Protein AF-A0A9X0AI33-F1 (afdb_monomer_lite)

Structure (mmCIF, N/CA/C/O backbone):
data_AF-A0A9X0AI33-F1
#
_entry.id   AF-A0A9X0AI33-F1
#
loop_
_atom_site.group_PDB
_atom_site.id
_atom_site.type_symbol
_atom_site.label_atom_id
_atom_site.label_alt_id
_atom_site.label_comp_id
_atom_site.label_asym_id
_atom_site.label_entity_id
_atom_site.label_seq_id
_atom_site.pdbx_PDB_ins_code
_atom_site.Cartn_x
_atom_site.Cartn_y
_atom_site.Cartn_z
_atom_site.occupancy
_atom_site.B_iso_or_equiv
_atom_site.auth_seq_id
_atom_site.auth_comp_id
_atom_site.auth_asym_id
_atom_site.auth_atom_id
_atom_site.pdbx_PDB_model_num
ATOM 1 N N . MET A 1 1 ? -20.527 47.177 -49.105 1.00 41.50 1 MET A N 1
ATOM 2 C CA . MET A 1 1 ? -20.859 47.157 -47.666 1.00 41.50 1 MET A CA 1
ATOM 3 C C . MET A 1 1 ? -20.094 45.980 -47.075 1.00 41.50 1 MET A C 1
ATOM 5 O O . MET A 1 1 ? -20.604 44.871 -47.029 1.00 41.50 1 MET A O 1
ATOM 9 N N . GLU A 1 2 ? -18.803 46.187 -46.814 1.00 37.25 2 GLU A N 1
ATOM 10 C CA . GLU A 1 2 ? -17.864 45.137 -46.397 1.00 37.25 2 GLU A CA 1
ATOM 11 C C . GLU A 1 2 ? -17.872 45.019 -44.870 1.00 37.25 2 GLU A C 1
ATOM 13 O O . GLU A 1 2 ? -17.533 45.968 -44.167 1.00 37.25 2 GLU A O 1
ATOM 18 N N . GLY A 1 3 ? -18.290 43.863 -44.353 1.00 42.03 3 GLY A N 1
ATOM 19 C CA . GLY A 1 3 ? -18.204 43.533 -42.932 1.00 42.03 3 GLY A CA 1
ATOM 20 C C . GLY A 1 3 ? -16.865 42.870 -42.622 1.00 42.03 3 GLY A C 1
ATOM 21 O O . GLY A 1 3 ? -16.618 41.745 -43.049 1.00 42.03 3 GLY A O 1
ATOM 22 N N . GLN A 1 4 ? -16.001 43.559 -41.876 1.00 43.09 4 GLN A N 1
ATOM 23 C CA . GLN A 1 4 ? -14.746 43.004 -41.371 1.00 43.09 4 GLN A CA 1
ATOM 24 C C . GLN A 1 4 ? -15.018 41.995 -40.244 1.00 43.09 4 GLN A C 1
ATOM 26 O O . GLN A 1 4 ? -15.601 42.338 -39.217 1.00 43.09 4 GLN A O 1
ATOM 31 N N . ILE A 1 5 ? -14.563 40.750 -40.413 1.00 49.50 5 ILE A N 1
ATOM 32 C CA . ILE A 1 5 ? -14.565 39.732 -39.355 1.00 49.50 5 ILE A CA 1
ATOM 33 C C . ILE A 1 5 ? -13.336 39.954 -38.464 1.00 49.50 5 ILE A C 1
ATOM 35 O O . ILE A 1 5 ? -12.192 39.796 -38.891 1.00 49.50 5 ILE A O 1
ATOM 39 N N . GLN A 1 6 ? -13.577 40.325 -37.208 1.00 49.19 6 GLN A N 1
ATOM 40 C CA . GLN A 1 6 ? -12.545 40.556 -36.202 1.00 49.19 6 GLN A CA 1
ATOM 41 C C . GLN A 1 6 ? -12.053 39.218 -35.624 1.00 49.19 6 GLN A C 1
ATOM 43 O O . GLN A 1 6 ? -12.749 38.556 -34.857 1.00 49.19 6 GLN A O 1
ATOM 48 N N . TYR A 1 7 ? -10.828 38.817 -35.973 1.00 43.59 7 TYR A N 1
ATOM 49 C CA . TYR A 1 7 ? -10.146 37.684 -35.342 1.00 43.59 7 TYR A CA 1
ATOM 50 C C . TYR A 1 7 ? -9.835 38.009 -33.870 1.00 43.59 7 TYR A C 1
ATOM 52 O O . TYR A 1 7 ? -9.000 38.864 -33.568 1.00 43.59 7 TYR A O 1
ATOM 60 N N . GLY A 1 8 ? -10.503 37.319 -32.941 1.00 48.69 8 GLY A N 1
ATOM 61 C CA . GLY A 1 8 ? -10.251 37.435 -31.503 1.00 48.69 8 GLY A CA 1
ATOM 62 C C . GLY A 1 8 ? -8.796 37.104 -31.143 1.00 48.69 8 GLY A C 1
ATOM 63 O O . GLY A 1 8 ? -8.243 36.092 -31.582 1.00 48.69 8 GLY A O 1
ATOM 64 N N . ARG A 1 9 ? -8.156 37.965 -30.338 1.00 53.53 9 ARG A N 1
ATOM 65 C CA . ARG A 1 9 ? -6.795 37.745 -29.820 1.00 53.53 9 ARG A CA 1
ATOM 66 C C . ARG A 1 9 ? -6.739 36.426 -29.043 1.00 53.53 9 ARG A C 1
ATOM 68 O O . ARG A 1 9 ? -7.470 36.244 -28.074 1.00 53.53 9 ARG A O 1
ATOM 75 N N . ARG A 1 10 ? -5.819 35.532 -29.424 1.00 59.22 10 ARG A N 1
ATOM 76 C CA . ARG A 1 10 ? -5.441 34.376 -28.595 1.00 59.22 10 ARG A CA 1
ATOM 77 C C . ARG A 1 10 ? -4.934 34.885 -27.235 1.00 59.22 10 ARG A C 1
ATOM 79 O O . ARG A 1 10 ? -4.135 35.824 -27.229 1.00 59.22 10 ARG A O 1
ATOM 86 N N . PRO A 1 11 ? -5.355 34.294 -26.102 1.00 52.88 11 PRO A N 1
ATOM 87 C CA . PRO A 1 11 ? -4.858 34.708 -24.798 1.00 52.88 11 PRO A CA 1
ATOM 88 C C . PRO A 1 11 ? -3.340 34.504 -24.745 1.00 52.88 11 PRO A C 1
ATOM 90 O O . PRO A 1 11 ? -2.822 33.460 -25.153 1.00 52.88 11 PRO A O 1
ATOM 93 N N . ALA A 1 12 ? -2.621 35.527 -24.283 1.00 61.69 12 ALA A N 1
ATOM 94 C CA . ALA A 1 12 ? -1.177 35.469 -24.124 1.00 61.69 12 ALA A CA 1
ATOM 95 C C . ALA A 1 12 ? -0.811 34.343 -23.142 1.00 61.69 12 ALA A C 1
ATOM 97 O O . ALA A 1 12 ? -1.387 34.242 -22.057 1.00 61.69 12 ALA A O 1
ATOM 98 N N . LYS A 1 13 ? 0.150 33.487 -23.514 1.00 61.66 13 LYS A N 1
ATOM 99 C CA . LYS A 1 13 ? 0.714 32.491 -22.595 1.00 61.66 13 LYS A CA 1
ATOM 100 C C . LYS A 1 13 ? 1.418 33.237 -21.464 1.00 61.66 13 LYS A C 1
ATOM 102 O O . LYS A 1 13 ? 2.468 33.831 -21.686 1.00 61.66 13 LYS A O 1
ATOM 107 N N . ILE A 1 14 ? 0.850 33.192 -20.263 1.00 67.88 14 ILE A N 1
ATOM 108 C CA . ILE A 1 14 ? 1.501 33.702 -19.055 1.00 67.88 14 ILE A CA 1
ATOM 109 C C . ILE A 1 14 ? 2.752 32.845 -18.821 1.00 67.88 14 ILE A C 1
ATOM 111 O O . ILE A 1 14 ? 2.654 31.649 -18.535 1.00 67.88 14 ILE A O 1
ATOM 115 N N . SER A 1 15 ? 3.93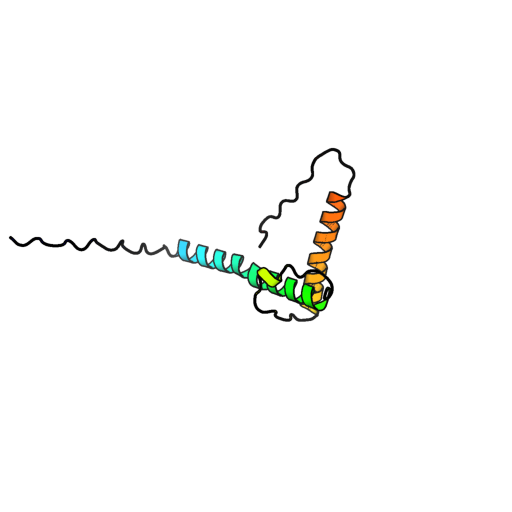7 33.432 -18.989 1.00 68.69 15 SER A N 1
ATOM 116 C CA . SER A 1 15 ? 5.199 32.769 -18.669 1.00 68.69 15 SER A CA 1
ATOM 117 C C . SER A 1 15 ? 5.317 32.644 -17.151 1.00 68.69 15 SER A C 1
ATOM 119 O O . SER A 1 15 ? 5.387 33.656 -16.453 1.00 68.69 15 SER A O 1
ATOM 121 N N . LYS A 1 16 ? 5.324 31.410 -16.635 1.00 64.69 16 LYS A N 1
ATOM 122 C CA . LYS A 1 16 ? 5.539 31.143 -15.205 1.00 64.69 16 LYS A CA 1
ATOM 123 C C . LYS A 1 16 ? 6.884 31.721 -14.761 1.00 64.69 16 LYS A C 1
ATOM 125 O O . LYS A 1 16 ? 7.875 31.606 -15.485 1.00 64.69 16 LYS A O 1
ATOM 130 N N . SER A 1 17 ? 6.931 32.297 -13.562 1.00 72.88 17 SER A N 1
ATOM 131 C CA . SER A 1 17 ? 8.195 32.756 -12.980 1.00 72.88 17 SER A CA 1
ATOM 132 C C . SER A 1 17 ? 9.129 31.568 -12.710 1.00 72.88 17 SER A C 1
ATOM 134 O O . SER A 1 17 ? 8.684 30.432 -12.516 1.00 72.88 17 SER A O 1
ATOM 136 N N . SER A 1 18 ? 10.440 31.814 -12.674 1.00 72.69 18 SER A N 1
ATOM 137 C CA . SER A 1 18 ? 11.451 30.778 -12.408 1.00 72.69 18 SER A CA 1
ATOM 138 C C . SER A 1 18 ? 11.201 30.025 -11.090 1.00 72.69 18 SER A C 1
ATOM 140 O O . SER A 1 18 ? 11.404 28.811 -11.027 1.00 72.69 18 SER A O 1
ATOM 142 N N . GLY A 1 19 ? 10.682 30.713 -10.065 1.00 72.69 19 GLY A N 1
ATOM 143 C CA . GLY A 1 19 ? 10.276 30.115 -8.789 1.00 72.69 19 GLY A CA 1
ATOM 144 C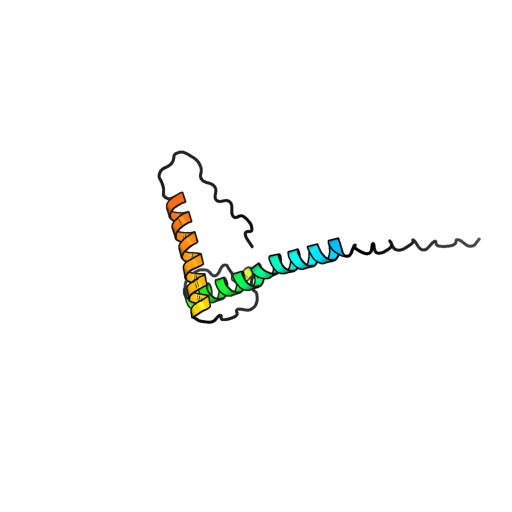 C . GLY A 1 19 ? 9.088 29.155 -8.916 1.00 72.69 19 GLY A C 1
ATOM 145 O O . GLY A 1 19 ? 9.143 28.039 -8.401 1.00 72.69 19 GLY A O 1
ATOM 146 N N . GLN A 1 20 ? 8.052 29.532 -9.672 1.00 72.69 20 GLN A N 1
ATOM 147 C CA . GLN A 1 20 ? 6.885 28.675 -9.934 1.00 72.69 20 GLN A CA 1
ATOM 148 C C . GLN A 1 20 ? 7.249 27.447 -10.776 1.00 72.69 20 GLN A C 1
ATOM 150 O O . GLN A 1 20 ? 6.743 26.351 -10.541 1.00 72.69 20 GLN A O 1
ATOM 155 N N . ALA A 1 21 ? 8.155 27.607 -11.743 1.00 79.62 21 ALA A N 1
ATOM 156 C CA . ALA A 1 21 ? 8.655 26.494 -12.543 1.00 79.62 21 ALA A CA 1
ATOM 157 C C . ALA A 1 21 ? 9.477 25.497 -11.706 1.00 79.62 21 ALA A C 1
ATOM 159 O O . ALA A 1 21 ? 9.414 24.294 -11.954 1.00 79.62 21 ALA A O 1
ATOM 160 N N . LYS A 1 22 ? 10.236 25.972 -10.707 1.00 80.31 22 LYS A N 1
ATOM 161 C CA . LYS A 1 22 ? 11.006 25.108 -9.799 1.00 80.31 22 LYS A CA 1
ATOM 162 C C . LYS A 1 22 ? 10.097 24.316 -8.857 1.00 80.31 22 LYS A C 1
ATOM 164 O O . LYS A 1 22 ? 10.304 23.116 -8.722 1.00 80.31 22 LYS A O 1
ATOM 169 N N . ALA A 1 23 ? 9.092 24.960 -8.261 1.00 84.88 23 ALA A N 1
ATOM 170 C CA . ALA A 1 23 ? 8.115 24.293 -7.397 1.00 84.88 23 ALA A CA 1
ATOM 171 C C . ALA A 1 23 ? 7.385 23.161 -8.140 1.00 84.88 23 ALA A C 1
ATOM 173 O O . ALA A 1 23 ? 7.394 22.027 -7.676 1.00 84.88 23 ALA A O 1
ATOM 174 N N . GLN A 1 24 ? 6.907 23.431 -9.361 1.00 86.56 24 GLN A N 1
ATOM 175 C CA . GLN A 1 24 ? 6.247 22.422 -10.195 1.00 86.56 24 GLN A CA 1
ATOM 176 C C . GLN A 1 24 ? 7.125 21.188 -10.442 1.00 86.56 24 GLN A C 1
ATOM 178 O O . GLN A 1 24 ? 6.652 20.065 -10.326 1.00 86.56 24 GLN A O 1
ATOM 183 N N . LYS A 1 25 ? 8.412 21.374 -10.764 1.00 89.19 25 LYS A N 1
ATOM 184 C CA . LYS A 1 25 ? 9.328 20.242 -10.984 1.00 89.19 25 LYS A CA 1
ATOM 185 C C . LYS A 1 25 ? 9.501 19.390 -9.728 1.00 89.19 25 LYS A C 1
ATOM 187 O O . LYS A 1 25 ? 9.629 18.171 -9.830 1.00 89.19 25 LYS A O 1
ATOM 192 N N . THR A 1 26 ? 9.538 20.026 -8.559 1.00 90.50 26 THR A N 1
ATOM 193 C CA . THR A 1 26 ? 9.601 19.319 -7.277 1.00 90.50 26 THR A CA 1
ATOM 194 C C . THR A 1 26 ? 8.330 18.507 -7.057 1.00 90.50 26 THR A C 1
ATOM 196 O O . THR A 1 26 ? 8.425 17.316 -6.770 1.00 90.50 26 THR A O 1
ATOM 199 N N . ASP A 1 27 ? 7.163 19.111 -7.271 1.00 89.19 27 ASP A N 1
ATOM 200 C CA . ASP A 1 27 ? 5.869 18.441 -7.118 1.00 89.19 27 ASP A CA 1
ATOM 201 C C . ASP A 1 27 ? 5.738 17.252 -8.078 1.00 89.19 27 ASP A C 1
ATOM 203 O O . ASP A 1 27 ? 5.358 16.158 -7.664 1.00 89.19 27 ASP A O 1
ATOM 207 N N . ASP A 1 28 ? 6.137 17.421 -9.340 1.00 88.25 28 ASP A N 1
ATOM 208 C CA . ASP A 1 28 ? 6.132 16.356 -10.347 1.00 88.25 28 ASP A CA 1
ATOM 209 C C . ASP A 1 28 ? 7.040 15.186 -9.937 1.00 88.25 28 ASP A C 1
ATOM 211 O O . ASP A 1 28 ? 6.679 14.018 -10.106 1.00 88.25 28 ASP A O 1
ATOM 215 N N . SER A 1 29 ? 8.204 15.484 -9.353 1.00 88.81 29 SER A N 1
ATOM 216 C CA . SER A 1 29 ? 9.118 14.470 -8.819 1.00 88.81 29 SER A CA 1
ATOM 217 C C . SER A 1 29 ? 8.494 13.715 -7.643 1.00 88.81 29 SER A C 1
ATOM 219 O O . SER A 1 29 ? 8.516 12.482 -7.618 1.00 88.81 29 SER A O 1
ATOM 221 N N . ILE A 1 30 ? 7.869 14.440 -6.707 1.00 87.69 30 ILE A N 1
ATOM 222 C CA . ILE A 1 30 ? 7.177 13.862 -5.547 1.00 87.69 30 ILE A CA 1
ATOM 223 C C . ILE A 1 30 ? 6.041 12.948 -6.015 1.00 87.69 30 ILE A C 1
ATOM 225 O O . ILE A 1 30 ? 5.988 11.785 -5.614 1.00 87.69 30 ILE A O 1
ATOM 229 N N . MET A 1 31 ? 5.180 13.417 -6.919 1.00 86.50 31 MET A N 1
ATOM 230 C CA . MET A 1 31 ? 4.092 12.615 -7.488 1.00 86.50 31 MET A CA 1
ATOM 231 C C . MET A 1 31 ? 4.624 11.403 -8.269 1.00 86.50 31 MET A C 1
ATOM 233 O O . MET A 1 31 ? 4.057 10.310 -8.202 1.00 86.50 31 MET A O 1
ATOM 237 N N . GLY A 1 32 ? 5.763 11.555 -8.950 1.00 87.25 32 GLY A N 1
ATOM 238 C CA . GLY A 1 32 ? 6.446 10.478 -9.663 1.00 87.25 32 GLY A CA 1
ATOM 239 C C . GLY A 1 32 ? 6.914 9.327 -8.766 1.00 87.25 32 GLY A C 1
ATOM 240 O O . GLY A 1 32 ? 6.999 8.188 -9.233 1.00 87.25 32 GLY A O 1
ATOM 241 N N . THR A 1 33 ? 7.154 9.567 -7.471 1.00 89.75 33 THR A N 1
ATOM 242 C CA . THR A 1 33 ? 7.529 8.501 -6.520 1.00 89.75 33 THR A CA 1
ATOM 243 C C . THR A 1 33 ? 6.442 7.441 -6.356 1.00 89.75 33 THR A C 1
ATOM 245 O O . THR A 1 33 ? 6.742 6.273 -6.077 1.00 89.75 33 THR A O 1
ATOM 248 N N . ASN A 1 34 ? 5.180 7.800 -6.600 1.00 89.94 34 ASN A N 1
ATOM 249 C CA . ASN A 1 34 ? 4.109 6.823 -6.559 1.00 89.94 34 ASN A CA 1
ATOM 250 C C . ASN A 1 34 ? 4.245 5.788 -7.689 1.00 89.94 34 ASN A C 1
ATOM 252 O O . ASN A 1 34 ? 4.098 4.587 -7.463 1.00 89.94 34 ASN A O 1
ATOM 256 N N . ASN A 1 35 ? 4.642 6.217 -8.891 1.00 88.50 35 ASN A N 1
ATOM 257 C CA . ASN A 1 35 ? 4.797 5.322 -10.042 1.00 88.50 35 ASN A CA 1
ATOM 258 C C . ASN A 1 35 ? 5.773 4.170 -9.751 1.00 88.50 35 ASN A C 1
ATOM 260 O O . ASN A 1 35 ? 5.544 3.028 -10.154 1.00 88.50 35 ASN A O 1
ATOM 264 N N . SER A 1 36 ? 6.861 4.439 -9.024 1.00 89.44 36 SER A N 1
ATOM 265 C CA . SER A 1 36 ? 7.817 3.396 -8.639 1.00 89.44 36 SER A CA 1
ATOM 266 C C . SER A 1 36 ? 7.258 2.480 -7.543 1.00 89.44 36 SER A C 1
ATOM 268 O O . SER A 1 36 ? 7.471 1.258 -7.600 1.00 89.44 36 SER A O 1
ATOM 270 N N . SER A 1 37 ? 6.503 3.050 -6.600 1.00 94.69 37 SER A N 1
ATOM 271 C CA . SER A 1 37 ? 5.899 2.350 -5.467 1.00 94.69 37 SER A CA 1
ATOM 272 C C . SER A 1 37 ? 4.816 1.370 -5.899 1.00 94.69 37 SER A C 1
ATOM 274 O O . SER A 1 37 ? 4.882 0.188 -5.555 1.00 94.69 37 SER A O 1
ATOM 276 N N . ILE A 1 38 ? 3.858 1.818 -6.708 1.00 96.44 38 ILE A N 1
ATOM 277 C CA . ILE A 1 38 ? 2.727 0.996 -7.148 1.00 96.44 38 ILE A CA 1
ATOM 278 C C . ILE A 1 38 ? 3.170 -0.171 -8.041 1.00 96.44 38 ILE A C 1
ATOM 280 O O . ILE A 1 38 ? 2.680 -1.293 -7.906 1.00 96.44 38 ILE A O 1
ATOM 284 N N . VAL A 1 39 ? 4.188 0.040 -8.883 1.00 96.69 39 VAL A N 1
ATOM 285 C CA . VAL A 1 39 ? 4.807 -1.032 -9.678 1.00 96.69 39 VAL A CA 1
ATOM 286 C C . VAL A 1 39 ? 5.464 -2.083 -8.780 1.00 96.69 39 VAL A C 1
ATOM 288 O O . VAL A 1 39 ? 5.368 -3.279 -9.056 1.00 96.69 39 VAL A O 1
ATOM 291 N N . SER A 1 40 ? 6.111 -1.659 -7.694 1.00 97.62 40 SER A N 1
ATOM 292 C CA . SER A 1 40 ? 6.773 -2.577 -6.761 1.00 97.62 40 SER A CA 1
ATOM 293 C C . SER A 1 40 ? 5.761 -3.378 -5.934 1.00 97.62 40 SER A C 1
ATOM 295 O O . SER A 1 40 ? 5.932 -4.587 -5.792 1.00 97.62 40 SER A O 1
ATOM 297 N N . LYS A 1 41 ? 4.656 -2.752 -5.498 1.00 97.38 41 LYS A N 1
ATOM 298 C CA . LYS A 1 41 ? 3.513 -3.449 -4.878 1.00 97.38 41 LYS A CA 1
ATOM 299 C C . LYS A 1 41 ? 2.926 -4.509 -5.822 1.00 97.38 41 LYS A C 1
ATOM 301 O O . LYS A 1 41 ? 2.755 -5.656 -5.422 1.00 97.38 41 LYS A O 1
ATOM 306 N N . ARG A 1 42 ? 2.714 -4.178 -7.104 1.00 97.31 42 ARG A N 1
ATOM 307 C CA . ARG A 1 42 ? 2.224 -5.146 -8.106 1.00 97.31 42 ARG A CA 1
ATOM 308 C C . ARG A 1 42 ? 3.202 -6.294 -8.372 1.00 97.31 42 ARG A C 1
ATOM 310 O O . ARG A 1 42 ? 2.770 -7.418 -8.612 1.00 97.31 42 ARG A O 1
ATOM 317 N N . SER A 1 43 ? 4.510 -6.026 -8.367 1.00 97.88 43 SER A N 1
ATOM 318 C CA . SER A 1 43 ? 5.534 -7.076 -8.489 1.00 97.88 43 SER A CA 1
ATOM 319 C C . SER A 1 43 ? 5.396 -8.104 -7.361 1.00 97.88 43 SER A C 1
ATOM 321 O O . SER A 1 43 ? 5.420 -9.303 -7.631 1.00 97.88 43 SER A O 1
ATOM 323 N N . VAL A 1 44 ? 5.185 -7.638 -6.124 1.00 98.00 44 VAL A N 1
ATOM 324 C CA . VAL A 1 44 ? 4.928 -8.499 -4.959 1.00 98.00 44 VAL A CA 1
ATOM 325 C C . VAL A 1 44 ? 3.609 -9.250 -5.103 1.00 98.00 44 VAL A C 1
ATOM 327 O O . VAL A 1 44 ? 3.619 -10.468 -4.992 1.00 98.00 44 VAL A O 1
ATOM 330 N N . GLU A 1 45 ? 2.506 -8.555 -5.401 1.00 97.00 45 GLU A N 1
ATOM 331 C CA . GLU A 1 45 ? 1.171 -9.150 -5.593 1.00 97.00 45 GLU A CA 1
ATOM 332 C C . GLU A 1 45 ? 1.223 -10.362 -6.530 1.00 97.00 45 GLU A C 1
ATOM 334 O O . GLU A 1 45 ? 0.872 -11.470 -6.140 1.00 97.00 45 GLU A O 1
ATOM 339 N N . ARG A 1 46 ? 1.796 -10.183 -7.726 1.00 96.31 46 ARG A N 1
ATOM 340 C CA . ARG A 1 46 ? 1.872 -11.253 -8.727 1.00 96.31 46 ARG A CA 1
ATOM 341 C C . ARG A 1 46 ? 2.757 -12.431 -8.330 1.00 96.31 46 ARG A C 1
ATOM 343 O O . ARG A 1 46 ? 2.534 -13.528 -8.829 1.00 96.31 46 ARG A O 1
ATOM 350 N N . LEU A 1 47 ? 3.822 -12.191 -7.564 1.00 97.06 47 LEU A N 1
ATOM 351 C CA . 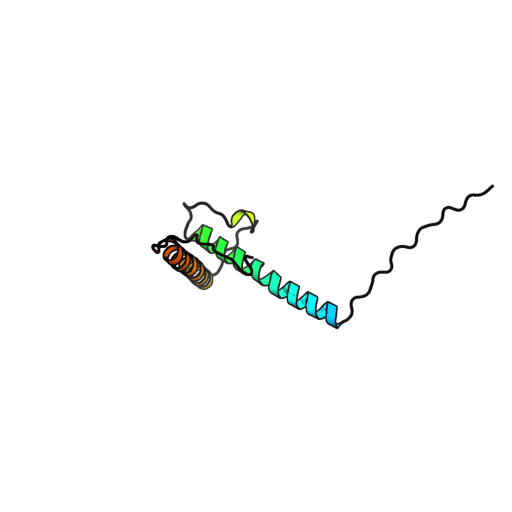LEU A 1 47 ? 4.804 -13.228 -7.238 1.00 97.06 47 LEU A CA 1
ATOM 352 C C . LEU A 1 47 ? 4.444 -13.976 -5.955 1.00 97.06 47 LEU A C 1
ATOM 354 O O . LEU A 1 47 ? 4.677 -15.175 -5.876 1.00 97.06 47 LEU A O 1
ATOM 358 N N . TYR A 1 48 ? 3.963 -13.265 -4.937 1.00 97.31 48 TYR A N 1
ATOM 359 C CA . TYR A 1 48 ? 3.817 -13.805 -3.583 1.00 97.31 48 TYR A CA 1
ATOM 360 C C . TYR A 1 48 ? 2.367 -14.200 -3.291 1.00 97.31 48 TYR A C 1
ATOM 362 O O . TYR A 1 48 ? 2.140 -15.005 -2.395 1.00 97.31 48 TYR A O 1
ATOM 370 N N . PHE A 1 49 ? 1.404 -13.674 -4.057 1.00 96.12 49 PHE A N 1
ATOM 371 C CA . PHE A 1 49 ? -0.027 -13.918 -3.865 1.00 96.12 49 PHE A CA 1
ATOM 372 C C . PHE A 1 49 ? -0.729 -14.298 -5.185 1.00 96.12 49 PHE A C 1
ATOM 374 O O . PHE A 1 49 ? -1.717 -13.672 -5.559 1.00 96.12 49 PHE A O 1
ATOM 381 N N . PRO A 1 50 ? -0.252 -15.325 -5.922 1.00 95.00 50 PRO A N 1
ATOM 382 C CA . PRO A 1 50 ? -0.745 -15.631 -7.272 1.00 95.00 50 PRO A CA 1
ATOM 383 C C . PRO A 1 50 ? -2.213 -16.084 -7.325 1.00 95.00 50 PRO A C 1
ATOM 385 O O . PRO A 1 50 ? -2.832 -16.014 -8.384 1.00 95.00 50 PRO A O 1
ATOM 388 N N . ASN A 1 51 ? -2.749 -16.557 -6.197 1.00 96.56 51 ASN A N 1
ATOM 389 C CA . ASN A 1 51 ? -4.110 -17.082 -6.077 1.00 96.56 51 ASN A CA 1
ATOM 390 C C . ASN A 1 51 ? -5.072 -16.083 -5.412 1.00 96.56 51 ASN A C 1
ATOM 392 O O . ASN A 1 51 ? -6.232 -16.416 -5.179 1.00 96.56 51 ASN A O 1
ATOM 396 N N . GLU A 1 52 ? -4.605 -14.877 -5.081 1.00 95.06 52 GLU A N 1
ATOM 397 C CA . GLU A 1 52 ? -5.431 -13.828 -4.484 1.00 95.06 52 GLU A CA 1
ATOM 398 C C . GLU A 1 52 ? -5.894 -12.820 -5.550 1.00 95.06 52 GLU A C 1
ATOM 400 O O . GLU A 1 52 ? -5.272 -12.686 -6.611 1.00 95.06 52 GLU A O 1
ATOM 405 N N . PRO A 1 53 ? -6.987 -12.075 -5.308 1.00 95.50 53 PRO A N 1
ATOM 406 C CA . PRO A 1 53 ? -7.412 -11.024 -6.220 1.00 95.50 53 PRO A CA 1
ATOM 407 C C . PRO A 1 53 ? -6.320 -9.970 -6.432 1.00 95.50 53 PRO A C 1
ATOM 409 O O . PRO A 1 53 ? -5.782 -9.397 -5.489 1.00 95.50 53 PRO A O 1
ATOM 412 N N . HIS A 1 54 ? -6.028 -9.674 -7.699 1.00 95.12 54 HIS A N 1
ATOM 413 C CA . HIS A 1 54 ? -5.059 -8.643 -8.057 1.00 95.12 54 HIS A CA 1
ATOM 414 C C . HIS A 1 54 ? -5.731 -7.267 -8.157 1.00 95.12 54 HIS A C 1
ATOM 416 O O . HIS A 1 54 ? -6.470 -6.995 -9.110 1.00 95.12 54 HIS A O 1
ATOM 422 N N . PHE A 1 55 ? -5.426 -6.377 -7.218 1.00 95.38 55 PHE A N 1
ATOM 423 C CA . PHE A 1 55 ? -5.953 -5.015 -7.143 1.00 95.38 55 PHE A CA 1
ATOM 424 C C . PHE A 1 55 ? -5.050 -4.006 -7.865 1.00 95.38 55 PHE A C 1
ATOM 426 O O . PHE A 1 55 ? -5.545 -3.064 -8.487 1.00 95.38 55 PHE A O 1
ATOM 433 N N . PHE A 1 56 ? -3.726 -4.213 -7.885 1.00 95.69 56 PHE A N 1
ATOM 434 C CA . PHE A 1 56 ? -2.799 -3.238 -8.483 1.00 95.69 56 PHE A CA 1
ATOM 435 C C . PHE A 1 56 ? -2.790 -3.241 -10.021 1.00 95.69 56 PHE A C 1
ATOM 437 O O . PHE A 1 56 ? -2.227 -2.339 -10.650 1.00 95.69 56 PHE A O 1
ATOM 444 N N . ARG A 1 57 ? -3.432 -4.229 -10.661 1.00 94.38 57 ARG A N 1
ATOM 445 C CA . ARG A 1 57 ? -3.522 -4.346 -12.130 1.00 94.38 57 ARG A CA 1
ATOM 446 C C . ARG A 1 57 ? -4.267 -3.199 -12.816 1.00 94.38 57 ARG A C 1
ATOM 448 O O . ARG A 1 57 ? -4.033 -2.968 -13.996 1.00 94.38 57 ARG A O 1
ATOM 455 N N . TYR A 1 58 ? -5.147 -2.500 -12.102 1.00 94.88 58 TYR A N 1
ATOM 456 C CA . TYR A 1 58 ? -5.910 -1.384 -12.666 1.00 94.88 58 TYR A CA 1
ATOM 457 C C . TYR A 1 58 ? -5.100 -0.081 -12.704 1.00 94.88 58 TYR A C 1
ATOM 459 O O . TYR A 1 58 ? -5.331 0.764 -13.562 1.00 94.88 58 TYR A O 1
ATOM 467 N N . PHE A 1 59 ? -4.102 0.048 -11.825 1.00 93.50 59 PHE A N 1
ATOM 468 C CA . PHE A 1 59 ? -3.254 1.240 -11.709 1.00 93.50 59 PHE A CA 1
ATOM 469 C C . PHE A 1 59 ? -1.935 1.098 -12.469 1.00 93.50 59 PHE A C 1
ATOM 471 O O . PHE A 1 59 ? -1.372 2.071 -12.963 1.00 93.50 59 PHE A O 1
ATOM 478 N N . VAL A 1 60 ? -1.449 -0.134 -12.617 1.00 93.06 60 VAL A N 1
ATOM 479 C CA . VAL A 1 60 ? -0.261 -0.444 -13.410 1.00 93.06 60 VAL A CA 1
ATOM 480 C C . VAL A 1 60 ? -0.706 -1.291 -14.586 1.00 93.06 60 VAL A C 1
ATOM 482 O O . VAL A 1 60 ? -1.157 -2.412 -14.395 1.00 93.06 60 VAL A O 1
ATOM 485 N N . LYS A 1 61 ? -0.530 -0.809 -15.817 1.00 89.00 61 LYS A N 1
ATOM 486 C CA . LYS A 1 61 ? -0.917 -1.571 -17.017 1.00 89.00 61 LYS A CA 1
ATOM 487 C C . LYS A 1 61 ? 0.028 -2.751 -17.253 1.00 89.00 61 LYS A C 1
ATOM 489 O O . LYS A 1 61 ? -0.374 -3.912 -17.167 1.00 89.00 61 LYS A O 1
ATOM 494 N N . LYS A 1 62 ? 1.322 -2.476 -17.429 1.00 91.94 62 LYS A N 1
ATOM 495 C CA . LYS A 1 62 ? 2.346 -3.496 -17.712 1.00 91.94 62 LYS A CA 1
ATOM 496 C C . LYS A 1 62 ? 3.011 -3.994 -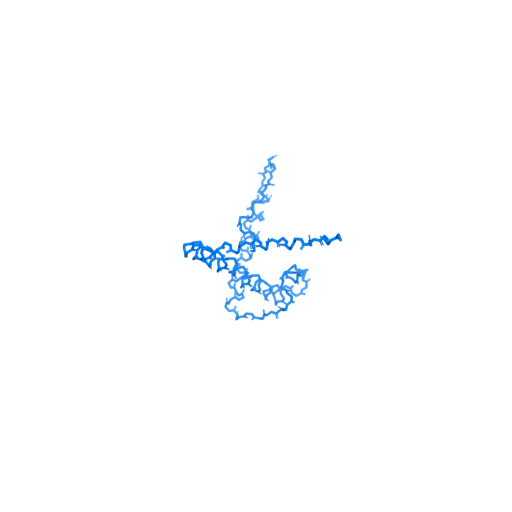16.425 1.00 91.94 62 LYS A C 1
ATOM 498 O O . LYS A 1 62 ? 3.543 -3.172 -15.680 1.00 91.94 62 LYS A O 1
ATOM 503 N N . PRO A 1 63 ? 2.983 -5.302 -16.124 1.00 89.62 63 PRO A N 1
ATOM 504 C CA . PRO A 1 63 ? 3.660 -5.809 -14.943 1.00 89.62 63 PRO A CA 1
ATOM 505 C C . PRO A 1 63 ? 5.176 -5.744 -15.145 1.00 89.62 63 PRO A C 1
ATOM 507 O O . PRO A 1 63 ? 5.684 -6.156 -16.185 1.00 89.62 63 PRO A O 1
ATOM 510 N N . LEU A 1 64 ? 5.893 -5.260 -14.134 1.00 94.12 64 LEU A N 1
ATOM 511 C CA . LEU A 1 64 ? 7.350 -5.186 -14.129 1.00 94.12 64 LEU A CA 1
ATOM 512 C C . LEU A 1 64 ? 7.875 -5.919 -12.896 1.00 94.12 64 LEU A C 1
ATOM 514 O O . LEU A 1 64 ? 7.362 -5.711 -11.798 1.00 94.12 64 LEU A O 1
ATOM 518 N N . ARG A 1 65 ? 8.887 -6.775 -13.070 1.00 94.81 65 ARG A N 1
ATOM 519 C CA . ARG A 1 65 ? 9.544 -7.447 -11.942 1.00 94.81 65 ARG A CA 1
ATOM 520 C C . ARG A 1 65 ? 10.521 -6.491 -11.262 1.00 94.81 65 ARG A C 1
ATOM 522 O O . ARG A 1 65 ? 11.235 -5.744 -11.929 1.00 94.81 65 ARG A O 1
ATOM 529 N N . ARG A 1 66 ? 10.578 -6.542 -9.933 1.00 97.62 66 ARG A N 1
ATOM 530 C CA . ARG A 1 66 ? 11.639 -5.918 -9.127 1.00 97.62 66 ARG A CA 1
ATOM 531 C C . ARG A 1 66 ? 12.631 -6.964 -8.624 1.00 97.62 66 ARG A C 1
ATOM 533 O O . ARG A 1 66 ? 12.341 -8.162 -8.658 1.00 97.62 66 ARG A O 1
ATOM 540 N N . SER A 1 67 ? 13.792 -6.504 -8.155 1.00 98.06 67 SER A N 1
ATOM 541 C CA . SER A 1 67 ? 14.790 -7.380 -7.537 1.00 98.06 67 SER A CA 1
ATOM 542 C C . SER A 1 67 ? 14.221 -8.069 -6.284 1.00 98.06 67 SER A C 1
ATOM 544 O O . SER A 1 67 ? 13.312 -7.524 -5.645 1.00 98.06 67 SER A O 1
ATOM 546 N N . PRO A 1 68 ? 14.745 -9.247 -5.894 1.00 98.31 68 PRO A N 1
ATOM 547 C CA . PRO A 1 68 ? 14.267 -9.968 -4.712 1.00 98.31 68 PRO A CA 1
ATOM 548 C C . PRO A 1 68 ? 14.275 -9.118 -3.435 1.00 98.31 68 PRO A C 1
ATOM 550 O O . PRO A 1 68 ? 13.309 -9.139 -2.676 1.00 98.31 68 PRO A O 1
ATOM 553 N N . LEU A 1 69 ? 15.322 -8.309 -3.235 1.00 98.50 69 LEU A N 1
ATOM 554 C CA . LEU A 1 69 ? 15.437 -7.428 -2.073 1.00 98.50 69 LEU A CA 1
ATOM 555 C C . LEU A 1 69 ? 14.342 -6.350 -2.054 1.00 98.50 69 LEU A C 1
ATOM 557 O O . LEU A 1 69 ? 13.715 -6.133 -1.018 1.00 98.50 69 LEU A O 1
ATOM 561 N N . ILE A 1 70 ? 14.050 -5.728 -3.204 1.00 98.12 70 ILE A N 1
ATOM 562 C CA . ILE A 1 70 ? 12.962 -4.743 -3.315 1.00 98.12 70 ILE A CA 1
ATOM 563 C C . ILE A 1 70 ? 11.609 -5.410 -3.045 1.00 98.12 70 ILE A C 1
ATOM 565 O O . ILE A 1 70 ? 10.809 -4.867 -2.285 1.00 98.12 70 ILE A O 1
ATOM 569 N N . ASN A 1 71 ? 11.351 -6.594 -3.614 1.00 98.25 71 ASN A N 1
ATOM 570 C CA . ASN A 1 71 ? 10.103 -7.322 -3.359 1.00 98.25 71 ASN A CA 1
ATOM 571 C C . ASN A 1 71 ? 9.944 -7.658 -1.871 1.00 98.25 71 ASN A C 1
ATOM 573 O O . ASN A 1 71 ? 8.869 -7.454 -1.316 1.00 98.25 71 ASN A O 1
ATOM 577 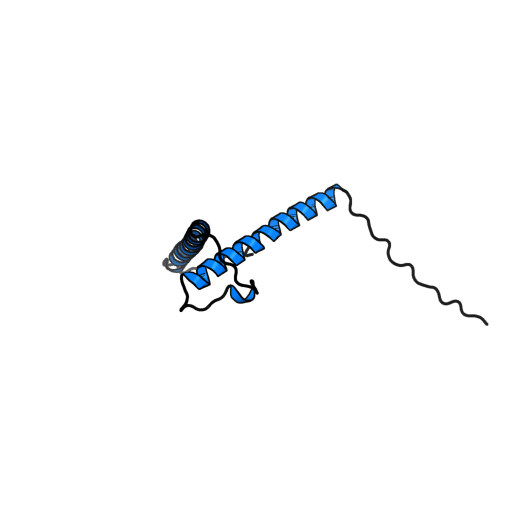N N . ARG A 1 72 ? 11.012 -8.111 -1.199 1.00 98.56 72 ARG A N 1
ATOM 578 C CA . ARG A 1 72 ? 10.986 -8.388 0.244 1.00 98.56 72 ARG A CA 1
ATOM 579 C C . ARG A 1 72 ? 10.654 -7.136 1.059 1.00 98.56 72 ARG A C 1
ATOM 581 O O . ARG A 1 72 ? 9.819 -7.209 1.956 1.00 98.56 72 ARG A O 1
ATOM 588 N N . GLY A 1 73 ? 11.251 -5.993 0.719 1.00 98.56 73 GLY A N 1
ATOM 589 C CA . GLY A 1 73 ? 10.953 -4.716 1.371 1.00 98.56 73 GLY A CA 1
ATOM 590 C C . GLY A 1 73 ? 9.498 -4.274 1.184 1.00 98.56 73 GLY A C 1
ATOM 591 O O . GLY A 1 73 ? 8.836 -3.896 2.148 1.00 98.56 73 GLY A O 1
ATOM 592 N N . TYR A 1 74 ? 8.962 -4.373 -0.037 1.00 98.12 74 TYR A N 1
ATOM 593 C CA . TYR A 1 74 ? 7.563 -4.019 -0.308 1.00 98.12 74 TYR A CA 1
ATOM 594 C C . TYR A 1 74 ? 6.567 -4.993 0.317 1.00 98.12 74 TYR A C 1
ATOM 596 O O . TYR A 1 74 ? 5.535 -4.553 0.817 1.00 98.12 74 TYR A O 1
ATOM 604 N N . TRP A 1 75 ? 6.884 -6.287 0.350 1.00 98.19 75 TRP A N 1
ATOM 605 C CA . TRP A 1 75 ? 6.084 -7.270 1.070 1.00 98.19 75 TRP A CA 1
ATOM 606 C C . TRP A 1 75 ? 6.010 -6.936 2.561 1.00 98.19 75 TRP A C 1
ATOM 608 O O . TRP A 1 75 ? 4.915 -6.881 3.116 1.00 98.19 75 TRP A O 1
ATOM 618 N N . LEU A 1 76 ? 7.151 -6.624 3.188 1.00 98.62 76 LEU A N 1
ATOM 619 C CA . LEU A 1 76 ? 7.191 -6.223 4.594 1.00 98.62 76 LEU A CA 1
ATOM 620 C C . LEU A 1 76 ? 6.376 -4.947 4.827 1.00 98.62 76 LEU A C 1
ATOM 622 O O . LEU A 1 76 ? 5.561 -4.904 5.742 1.00 98.62 76 LEU A O 1
ATOM 626 N N . ARG A 1 77 ? 6.537 -3.935 3.964 1.00 97.94 77 ARG A N 1
ATOM 627 C CA . ARG A 1 77 ? 5.757 -2.690 4.021 1.00 97.94 77 ARG A CA 1
ATOM 628 C C . ARG A 1 77 ? 4.253 -2.962 3.962 1.00 97.94 77 ARG A C 1
ATOM 630 O O . ARG A 1 77 ? 3.505 -2.393 4.748 1.00 97.94 77 ARG A O 1
ATOM 637 N N . MET A 1 78 ? 3.807 -3.821 3.046 1.00 97.50 78 MET A N 1
ATOM 638 C CA . MET A 1 78 ? 2.394 -4.190 2.917 1.00 97.50 78 MET A CA 1
ATOM 639 C C . MET A 1 78 ? 1.892 -4.938 4.155 1.00 97.50 78 MET A C 1
ATOM 641 O O . MET A 1 78 ? 0.834 -4.599 4.678 1.00 97.50 78 MET A O 1
ATOM 645 N N . LYS A 1 79 ? 2.660 -5.914 4.656 1.00 98.06 79 LYS A N 1
ATOM 646 C CA . LYS A 1 79 ? 2.290 -6.698 5.842 1.00 98.06 79 LYS A CA 1
ATOM 647 C C . LYS A 1 79 ? 2.271 -5.874 7.125 1.00 98.06 79 LYS A C 1
ATOM 649 O O . LYS A 1 79 ? 1.405 -6.104 7.957 1.00 98.06 79 LYS A O 1
ATOM 654 N N . ALA A 1 80 ? 3.164 -4.898 7.270 1.00 98.50 80 ALA A N 1
ATOM 655 C CA . ALA A 1 80 ? 3.171 -3.999 8.420 1.00 98.50 80 ALA A CA 1
ATOM 656 C C . ALA A 1 80 ? 1.887 -3.157 8.490 1.00 98.50 80 ALA A C 1
ATOM 658 O O . ALA A 1 80 ? 1.254 -3.095 9.540 1.00 98.50 80 ALA A O 1
ATOM 659 N N . ILE A 1 81 ? 1.469 -2.560 7.367 1.00 98.19 81 ILE A N 1
ATOM 660 C CA . ILE A 1 81 ? 0.219 -1.786 7.310 1.00 98.19 81 ILE A CA 1
ATOM 661 C C . ILE A 1 81 ? -0.994 -2.690 7.545 1.00 98.19 81 ILE A C 1
ATOM 663 O O . ILE A 1 81 ? -1.850 -2.341 8.350 1.00 98.19 81 ILE A O 1
ATOM 667 N N . ASP A 1 82 ? -1.044 -3.857 6.896 1.00 97.19 82 ASP A N 1
ATOM 668 C CA . ASP A 1 82 ? -2.108 -4.849 7.097 1.00 97.19 82 ASP A CA 1
ATOM 669 C C . ASP A 1 82 ? -2.240 -5.242 8.576 1.00 97.19 82 ASP A C 1
ATOM 671 O O . ASP A 1 82 ? -3.334 -5.204 9.131 1.00 97.19 82 ASP A O 1
ATOM 675 N N . HIS A 1 83 ? -1.120 -5.536 9.241 1.00 98.25 83 HIS A N 1
ATOM 676 C CA . HIS A 1 83 ? -1.095 -5.905 10.653 1.00 98.25 83 HIS A CA 1
ATOM 677 C C . HIS A 1 83 ? -1.611 -4.783 11.562 1.00 98.25 83 HIS A C 1
ATOM 679 O O . HIS A 1 83 ? -2.523 -5.012 12.352 1.00 98.25 83 HIS A O 1
ATOM 685 N N . VAL A 1 84 ? -1.075 -3.566 11.430 1.00 98.19 84 VAL A N 1
ATOM 686 C CA . VAL A 1 84 ? -1.447 -2.440 12.305 1.00 98.19 84 VAL A CA 1
ATOM 687 C C . VAL A 1 84 ? -2.902 -2.021 12.088 1.00 98.19 84 VAL A C 1
ATOM 689 O O . VAL A 1 84 ? -3.617 -1.752 13.053 1.00 98.19 84 VAL A O 1
ATOM 692 N N . VAL A 1 85 ? -3.374 -2.001 10.837 1.00 98.12 85 VAL A N 1
ATOM 693 C CA . VAL A 1 85 ? -4.774 -1.675 10.531 1.00 98.12 85 VAL A CA 1
ATOM 694 C C . VAL A 1 85 ? -5.709 -2.751 11.080 1.00 98.12 85 VAL A C 1
ATOM 696 O O . VAL A 1 85 ? -6.712 -2.404 11.698 1.00 98.12 85 VAL A O 1
ATOM 699 N N . LYS A 1 86 ? -5.376 -4.040 10.928 1.00 97.81 86 LYS A N 1
ATOM 700 C CA . LYS A 1 86 ? -6.159 -5.135 11.523 1.00 97.81 86 LYS A CA 1
ATOM 701 C C . LYS A 1 86 ? -6.237 -5.014 13.037 1.00 97.81 86 LYS A C 1
ATOM 703 O O . LYS A 1 86 ? -7.338 -4.987 13.571 1.00 97.81 86 LYS A O 1
ATOM 708 N N . GLN A 1 87 ? -5.105 -4.818 13.712 1.00 97.56 87 GLN A N 1
ATOM 709 C CA . GLN A 1 87 ? -5.081 -4.624 15.163 1.00 97.56 87 GLN A CA 1
ATOM 710 C C . GLN A 1 87 ? -5.953 -3.443 15.605 1.00 97.56 87 GLN A C 1
ATOM 712 O O . GLN A 1 87 ? -6.711 -3.566 16.563 1.00 97.56 87 GLN A O 1
ATOM 717 N N . PHE A 1 88 ? -5.884 -2.309 14.901 1.00 97.06 88 PHE A N 1
ATOM 718 C CA . PHE A 1 88 ? -6.743 -1.158 15.183 1.00 97.06 88 PHE A CA 1
ATOM 719 C C . PHE A 1 88 ? -8.233 -1.498 15.033 1.00 97.06 88 PHE A C 1
ATOM 721 O O . PHE A 1 88 ? -9.038 -1.108 15.878 1.00 97.06 88 PHE A O 1
ATOM 728 N N . LEU A 1 89 ? -8.602 -2.232 13.980 1.00 96.00 89 LEU A N 1
ATOM 729 C CA . LEU A 1 89 ? -9.989 -2.599 13.690 1.00 96.00 89 LEU A CA 1
ATOM 730 C C . LEU A 1 89 ? -10.544 -3.676 14.635 1.00 96.00 89 LEU A C 1
ATOM 732 O O . LEU A 1 89 ? -11.728 -3.621 14.963 1.00 96.00 89 LEU A O 1
ATOM 736 N N . GLU A 1 90 ? -9.707 -4.609 15.088 1.00 95.81 90 GLU A N 1
ATOM 737 C CA . GLU A 1 90 ? -10.078 -5.754 15.934 1.00 95.81 90 GLU A CA 1
ATOM 738 C C . GLU A 1 90 ? -10.195 -5.413 17.426 1.00 95.81 90 GLU A C 1
ATOM 740 O O . GLU A 1 90 ? -10.805 -6.164 18.189 1.00 95.81 90 GLU A O 1
ATOM 745 N N . GLN A 1 91 ? -9.649 -4.277 17.871 1.00 95.25 91 GLN A N 1
ATOM 746 C CA . GLN A 1 91 ? -9.822 -3.819 19.251 1.00 95.25 91 GLN A CA 1
ATOM 747 C C . GLN A 1 91 ? -11.317 -3.707 19.608 1.00 95.25 91 GLN A C 1
ATOM 749 O O . GLN A 1 91 ? -12.162 -3.379 18.773 1.00 95.25 91 GLN A O 1
ATOM 754 N N . ARG A 1 92 ? -11.693 -3.916 20.871 1.00 93.50 92 ARG A N 1
ATOM 755 C CA . ARG A 1 92 ? -13.075 -3.648 21.307 1.00 93.50 92 ARG A CA 1
ATOM 756 C C . ARG A 1 92 ? -13.274 -2.145 21.485 1.00 93.50 92 ARG A C 1
ATOM 758 O O . ARG A 1 92 ? -12.494 -1.496 22.173 1.00 93.50 92 ARG A O 1
ATOM 765 N N . SER A 1 93 ? -14.285 -1.582 20.832 1.00 94.00 93 SER A N 1
ATOM 766 C CA . SER A 1 93 ? -14.707 -0.196 21.038 1.00 94.00 93 SER A CA 1
ATOM 767 C C . SER A 1 93 ? -16.161 -0.034 20.627 1.00 94.00 93 SER A C 1
ATOM 769 O O . SER A 1 93 ? -16.599 -0.641 19.655 1.00 94.00 93 SER A O 1
ATOM 771 N N . GLU A 1 94 ? -16.883 0.812 21.351 1.00 94.25 94 GLU A N 1
ATOM 772 C CA . GLU A 1 94 ? -18.246 1.235 21.015 1.00 94.25 94 GLU A CA 1
ATOM 773 C C . GLU A 1 94 ? -18.255 2.373 19.980 1.00 94.25 94 GLU A C 1
ATOM 775 O O . GLU A 1 94 ? -19.297 2.721 19.432 1.00 94.25 94 GLU A O 1
ATOM 780 N N . LYS A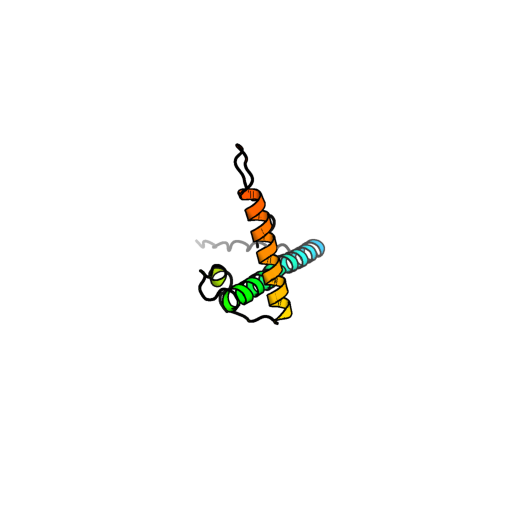 1 95 ? -17.086 2.968 19.696 1.00 95.00 95 LYS A N 1
ATOM 781 C CA . LYS A 1 95 ? -16.943 4.072 18.743 1.00 95.00 95 LYS A CA 1
ATOM 782 C C . LYS A 1 95 ? -16.690 3.550 17.332 1.00 95.00 95 LYS A C 1
ATOM 784 O O . LYS A 1 95 ? -15.939 2.595 17.129 1.00 95.00 95 LYS A O 1
ATOM 789 N N . GLN A 1 96 ? -17.247 4.251 16.346 1.00 94.69 96 GLN A N 1
ATOM 790 C CA . GLN A 1 96 ? -16.934 4.010 14.941 1.00 94.69 96 GLN A CA 1
ATOM 791 C C . GLN A 1 96 ? -15.450 4.280 14.658 1.00 94.69 96 GLN A C 1
ATOM 793 O O . GLN A 1 96 ? -14.877 5.269 15.119 1.00 94.69 96 GLN A O 1
ATOM 798 N N . ARG A 1 97 ? -14.840 3.410 13.851 1.00 95.06 97 ARG A N 1
ATOM 799 C CA . ARG A 1 97 ? -13.453 3.536 13.397 1.00 95.06 97 ARG A CA 1
ATOM 800 C C . ARG A 1 97 ? -13.386 4.058 11.975 1.00 95.06 97 ARG A C 1
ATOM 802 O O . ARG A 1 97 ? -14.162 3.643 11.120 1.00 95.06 97 ARG A O 1
ATOM 809 N N . VAL A 1 98 ? -12.410 4.923 11.723 1.00 96.06 98 VAL A N 1
ATOM 810 C CA . VAL A 1 98 ? -12.141 5.495 10.401 1.00 96.06 98 VAL A CA 1
ATOM 811 C C . VAL A 1 98 ? -10.647 5.386 10.119 1.00 96.06 98 VAL A C 1
ATOM 813 O O . VAL A 1 98 ? -9.828 5.714 10.975 1.00 96.06 98 VAL A O 1
ATOM 816 N N . VAL A 1 99 ? -10.296 4.930 8.916 1.00 96.75 99 VAL A N 1
ATOM 817 C CA . VAL A 1 99 ? -8.913 4.898 8.426 1.00 96.75 99 VAL A CA 1
ATOM 818 C C . VAL A 1 99 ? -8.742 6.017 7.406 1.00 96.75 99 VAL A C 1
ATOM 820 O O . VAL A 1 99 ? -9.412 6.029 6.377 1.00 96.75 99 VAL A O 1
ATOM 823 N N . ILE A 1 100 ? -7.834 6.951 7.687 1.00 97.69 100 ILE A N 1
ATOM 824 C CA . ILE A 1 100 ? -7.509 8.069 6.795 1.00 97.69 100 ILE A CA 1
ATOM 825 C C . ILE A 1 100 ? -6.137 7.799 6.173 1.00 97.69 100 ILE A C 1
ATOM 827 O O . ILE A 1 100 ? -5.122 7.810 6.866 1.00 97.69 100 ILE A O 1
ATOM 831 N N . ASN A 1 101 ? -6.101 7.546 4.863 1.00 97.25 101 ASN A N 1
ATOM 832 C CA . ASN A 1 101 ? -4.858 7.325 4.122 1.00 97.25 101 ASN A CA 1
ATOM 833 C C . ASN A 1 101 ? -4.362 8.645 3.507 1.00 97.25 101 ASN A C 1
ATOM 835 O O . ASN A 1 101 ? -4.887 9.101 2.490 1.00 97.25 101 ASN A O 1
ATOM 839 N N . LEU A 1 102 ? -3.369 9.268 4.142 1.00 96.19 102 LEU A N 1
ATOM 840 C CA . LEU A 1 102 ? -2.778 10.532 3.702 1.00 96.19 102 LEU A CA 1
ATOM 841 C C . LEU A 1 102 ? -1.714 10.278 2.630 1.00 96.19 102 LEU A C 1
ATOM 843 O O . LEU A 1 102 ? -0.760 9.540 2.863 1.00 96.19 102 LEU A O 1
ATOM 847 N N . GLY A 1 103 ? -1.869 10.899 1.458 1.00 92.62 103 GLY A N 1
ATOM 848 C CA . GLY A 1 103 ? -0.998 10.617 0.314 1.00 92.62 103 GLY A CA 1
ATOM 849 C C . GLY A 1 103 ? -1.215 9.202 -0.228 1.00 92.62 103 GLY A C 1
ATOM 850 O O . GLY A 1 103 ? -0.257 8.472 -0.451 1.00 92.62 103 GLY A O 1
ATOM 851 N N . CYS A 1 104 ? -2.481 8.817 -0.426 1.00 92.31 104 CYS A N 1
ATOM 852 C CA . CYS A 1 104 ? -2.916 7.455 -0.754 1.00 92.31 104 CYS A CA 1
ATOM 853 C C . CYS A 1 104 ? -2.482 6.913 -2.126 1.00 92.31 104 CYS A C 1
ATOM 855 O O . CYS A 1 104 ? -2.879 5.798 -2.474 1.00 92.31 104 CYS A O 1
ATOM 857 N N . GLY A 1 105 ? -1.685 7.690 -2.867 1.00 85.12 105 GLY A N 1
ATOM 858 C CA . GLY A 1 105 ? -1.039 7.275 -4.107 1.00 85.12 105 GLY A CA 1
ATOM 859 C C . GLY A 1 105 ? -0.374 5.910 -3.986 1.00 85.12 105 GLY A C 1
ATOM 860 O O . GLY A 1 105 ? 0.451 5.696 -3.065 1.00 85.12 105 GLY A O 1
#

Secondary structure (DSSP, 8-state):
-------PPPPP-----HHHHHHHHHHHHHHHHHHHHHHHHHHHHHHH-TTS---GGGT-SS--PPPHHHHHHHHHHHHHHHHHHHHHHHS--SSPP----TT--

Organism: NCBI:txid352851

pLDDT: mean 87.23, std 16.11, range [37.25, 98.62]

Foldseek 3Di:
DDDDDDDDDDDDDDDDDPVRVVVVVVVVVVVVVVVVLLLLLQLLCCPVPVPDDRPSCVVDVDRDHDDPVSNVVSVVVVVVCVVVVCVVVPDDDPDDDDDDDDPVD

Sequence (105 aa):
MEGQIQYGRRPAKISKSSGQAKAQKTDDSIMGTNNSSIVSKRSVERLYFPNEPHFFRYFVKKPLRRSPLINRGYWLRMKAIDHVVKQFLEQRSEKQRVVINLGCG

Radius of gyration: 23.91 Å; chains: 1; bounding box: 36×64×69 Å

InterPro domains:
  IPR029063 S-adenosyl-L-methionine-dependent methyltransferase superfamily [G3DSA:3.40.50.150] (8-105)
  IPR029063 S-adenosyl-L-methionine-dependent methyltransferase superfamily [SSF53335] (27-105)